Protein AF-A0A919C9Z0-F1 (afdb_monomer_lite)

Foldseek 3Di:
DDDPPDPPPPPWAKEKFKDFDAPRDLVQQLVQVVVQCVVLVHDLVSHQEYFFAPVCQPRPSRVVSCVVSVHYYHHDHLVQLQPDDAPQFDPVCCVPRNHRDGARSRRQVVLPPPKDWSAHKDFGDDPPDDTGMIMTMITRHPPPDD

InterPro domains:
  IPR002750 CobE/GbiG C-terminal domain [PF01890] (15-138)
  IPR036518 CobE/GbiG C-terminal domain superfamily [G3DSA:3.30.420.180] (5-142)
  IPR036518 CobE/GbiG C-terminal domain superfamily [SSF159664] (12-140)
  IPR052553 Cobalt-precorrin-5A hydrolase [PTHR37477] (10-138)

Organism: NCBI:txid67296

pLDDT: mean 85.02, std 18.08, range [34.88, 98.56]

Secondary structure (DSSP, 8-state):
-------------EEEEEEE-TT--HHHHHHHHHHHHHHTT--GGGEEEEEEEGGGTT-HHHHHHHHHHT-PEEEE-HHHHHTS--SS--HHHHHHHS-S-HHHHHHHHHH-TT-EEEEEEEE---TTS---EEEEEEEPP-----

Structure (mmCIF, N/CA/C/O backbone):
data_AF-A0A919C9Z0-F1
#
_entry.id   AF-A0A919C9Z0-F1
#
loop_
_atom_site.group_PDB
_atom_site.id
_atom_site.type_symbol
_atom_site.label_atom_id
_atom_site.label_alt_id
_atom_site.label_comp_id
_atom_site.label_asym_id
_atom_site.label_entity_id
_atom_site.label_seq_id
_atom_site.pdbx_PDB_ins_code
_atom_site.Cartn_x
_atom_site.Cartn_y
_atom_site.Cartn_z
_atom_site.occupancy
_atom_site.B_iso_or_equiv
_atom_site.auth_seq_id
_atom_site.auth_comp_id
_atom_site.auth_asym_id
_atom_site.auth_atom_id
_atom_site.pdbx_PDB_model_num
ATOM 1 N N . MET A 1 1 ? -31.731 -25.982 20.345 1.00 43.44 1 MET A N 1
ATOM 2 C CA . MET A 1 1 ? -30.755 -26.368 19.299 1.00 43.44 1 MET A CA 1
ATOM 3 C C . MET A 1 1 ? -31.234 -25.701 18.018 1.00 43.44 1 MET A C 1
ATOM 5 O O . MET A 1 1 ? -32.360 -25.961 17.644 1.00 43.44 1 MET A O 1
ATOM 9 N N . SER A 1 2 ? -30.563 -24.751 17.380 1.00 34.88 2 SER A N 1
ATOM 10 C CA . SER A 1 2 ? -29.142 -24.427 17.334 1.00 34.88 2 SER A CA 1
ATOM 11 C C . SER A 1 2 ? -28.970 -22.907 17.370 1.00 34.88 2 SER A C 1
ATOM 13 O O . SER A 1 2 ? -29.677 -22.190 16.666 1.00 34.88 2 SER A O 1
ATOM 15 N N . ALA A 1 3 ? -28.051 -22.437 18.208 1.00 44.41 3 ALA A N 1
ATOM 16 C CA . ALA A 1 3 ? -27.547 -21.079 18.145 1.00 44.41 3 ALA A CA 1
ATOM 17 C C . ALA A 1 3 ? -26.607 -20.986 16.939 1.00 44.41 3 ALA A C 1
ATOM 19 O O . ALA A 1 3 ? -25.627 -21.723 16.866 1.00 44.41 3 ALA A O 1
ATOM 20 N N . VAL A 1 4 ? -26.900 -20.082 16.012 1.00 44.03 4 VAL A N 1
ATOM 21 C CA . VAL A 1 4 ? -25.883 -19.545 15.107 1.00 44.03 4 VAL A CA 1
ATOM 22 C C . VAL A 1 4 ? -25.597 -18.119 15.555 1.00 44.03 4 VAL A C 1
ATOM 24 O O . VAL A 1 4 ? -26.161 -17.151 15.058 1.00 44.03 4 VAL A O 1
ATOM 27 N N . ASP A 1 5 ? -24.741 -18.015 16.572 1.00 45.31 5 ASP A N 1
ATOM 28 C CA . ASP A 1 5 ? -23.905 -16.833 16.738 1.00 45.31 5 ASP A CA 1
ATOM 29 C C . ASP A 1 5 ? -22.916 -16.829 15.573 1.00 45.31 5 ASP A C 1
ATOM 31 O O . ASP A 1 5 ? -21.969 -17.609 15.519 1.00 45.31 5 ASP A O 1
ATOM 35 N N . ALA A 1 6 ? -23.194 -15.974 14.604 1.00 40.47 6 ALA A N 1
ATOM 36 C CA . ALA A 1 6 ? -22.168 -15.408 13.760 1.00 40.47 6 ALA A CA 1
ATOM 37 C C . ALA A 1 6 ? -22.406 -13.907 13.788 1.00 40.47 6 ALA A C 1
ATOM 39 O O . ALA A 1 6 ? -22.915 -13.306 12.842 1.00 40.47 6 ALA A O 1
ATOM 40 N N . SER A 1 7 ? -22.069 -13.300 14.925 1.00 36.78 7 SER A N 1
ATOM 41 C CA . SER A 1 7 ? -21.545 -11.944 14.927 1.00 36.78 7 SER A CA 1
ATOM 42 C C . SER A 1 7 ? -20.596 -11.805 13.731 1.00 36.78 7 SER A C 1
ATOM 44 O O . SER A 1 7 ? -19.449 -12.253 13.761 1.00 36.78 7 SER A O 1
ATOM 46 N N . VAL A 1 8 ? -21.087 -11.205 12.642 1.00 39.12 8 VAL A N 1
ATOM 47 C CA . VAL A 1 8 ? -20.242 -10.618 11.606 1.00 39.12 8 VAL A CA 1
ATOM 48 C C . VAL A 1 8 ? -19.510 -9.503 12.327 1.00 39.12 8 VAL A C 1
ATOM 50 O O . VAL A 1 8 ? -19.932 -8.349 12.363 1.00 39.12 8 VAL A O 1
ATOM 53 N N . ARG A 1 9 ? -18.437 -9.873 13.022 1.00 39.38 9 ARG A N 1
ATOM 54 C CA . ARG A 1 9 ? -17.459 -8.916 13.476 1.00 39.38 9 ARG A CA 1
ATOM 55 C C . ARG A 1 9 ? -17.026 -8.210 12.199 1.00 39.38 9 ARG A C 1
ATOM 57 O O . ARG A 1 9 ? -16.580 -8.843 11.246 1.00 39.38 9 ARG A O 1
ATOM 64 N N . VAL A 1 10 ? -17.176 -6.895 12.176 1.00 47.44 10 VAL A N 1
ATOM 65 C CA . VAL A 1 10 ? -16.464 -6.036 11.235 1.00 47.44 10 VAL A CA 1
ATOM 66 C C . VAL A 1 10 ? -14.978 -6.177 11.604 1.00 47.44 10 VAL A C 1
ATOM 68 O O . VAL A 1 10 ? -14.432 -5.381 12.362 1.00 47.44 10 VAL A O 1
ATOM 71 N N . THR A 1 11 ? -14.346 -7.291 11.222 1.00 47.69 11 THR A N 1
ATOM 72 C CA . THR A 1 11 ? -13.006 -7.671 11.683 1.00 47.69 11 THR A CA 1
ATOM 73 C C . THR A 1 11 ? -11.966 -6.976 10.828 1.00 47.69 11 THR A C 1
ATOM 75 O O . THR A 1 11 ? -11.534 -7.518 9.821 1.00 47.69 11 THR A O 1
ATOM 78 N N . ALA A 1 12 ? -11.587 -5.775 11.259 1.00 55.44 12 ALA A N 1
ATOM 79 C CA . ALA A 1 12 ? -10.393 -5.042 10.846 1.00 55.44 12 ALA A CA 1
ATOM 80 C C . ALA A 1 12 ? -10.230 -4.832 9.328 1.00 55.44 12 ALA A C 1
ATOM 82 O O . ALA A 1 12 ? -9.595 -5.615 8.628 1.00 55.44 12 ALA A O 1
ATOM 83 N N . ARG A 1 13 ? -10.739 -3.697 8.837 1.00 80.00 13 ARG A N 1
ATOM 84 C CA . ARG A 1 13 ? -10.382 -3.177 7.513 1.00 80.00 13 ARG A CA 1
ATOM 85 C C . ARG A 1 13 ? -8.941 -2.666 7.584 1.00 80.00 13 ARG A C 1
ATOM 87 O O . ARG A 1 13 ? -8.662 -1.746 8.352 1.00 80.00 13 ARG A O 1
ATOM 94 N N . VAL A 1 14 ? -8.027 -3.287 6.844 1.00 93.81 14 VAL A N 1
ATOM 95 C CA . VAL A 1 14 ? -6.671 -2.753 6.655 1.00 93.81 14 VAL A CA 1
ATOM 96 C C . VAL A 1 14 ? -6.624 -1.894 5.401 1.00 93.81 14 VAL A C 1
ATOM 98 O O . VAL A 1 14 ? -7.336 -2.156 4.429 1.00 93.81 14 VAL A O 1
ATOM 101 N N . ALA A 1 15 ? -5.775 -0.875 5.416 1.00 96.06 15 ALA A N 1
ATOM 102 C CA . ALA A 1 15 ? -5.398 -0.145 4.219 1.00 96.06 15 ALA A CA 1
ATOM 103 C C . ALA A 1 15 ? -3.992 -0.570 3.799 1.00 96.06 15 ALA A C 1
ATOM 105 O O . ALA A 1 15 ? -3.103 -0.738 4.641 1.00 96.06 15 ALA A O 1
ATOM 106 N N . VAL A 1 16 ? -3.791 -0.732 2.494 1.00 97.69 16 VAL A N 1
ATOM 107 C CA . VAL A 1 16 ? -2.473 -1.031 1.936 1.00 97.69 16 VAL A CA 1
ATOM 108 C C . VAL A 1 16 ? -1.990 0.185 1.168 1.00 97.69 16 VAL A C 1
ATOM 110 O O . VAL A 1 16 ? -2.516 0.525 0.110 1.00 97.69 16 VAL A O 1
ATOM 113 N N . GLY A 1 17 ? -0.978 0.855 1.701 1.00 97.69 17 GLY A N 1
ATOM 114 C CA . GLY A 1 17 ? -0.332 1.944 0.990 1.00 97.69 17 GLY A CA 1
ATOM 115 C C . GLY A 1 17 ? 0.649 1.392 -0.033 1.00 97.69 17 GLY A C 1
ATOM 116 O O . GLY A 1 17 ? 1.415 0.481 0.277 1.00 97.69 17 GLY A O 1
ATOM 117 N N . VAL A 1 18 ? 0.634 1.924 -1.251 1.00 97.81 18 VAL A N 1
ATOM 118 C CA . VAL A 1 18 ? 1.390 1.408 -2.396 1.00 97.81 18 VAL A CA 1
ATOM 119 C C . VAL A 1 18 ? 2.115 2.516 -3.150 1.00 97.81 18 VAL A C 1
ATOM 121 O O . VAL A 1 18 ? 1.695 3.673 -3.185 1.00 97.81 18 VAL A O 1
ATOM 124 N N . GLY A 1 19 ? 3.222 2.146 -3.785 1.00 95.19 19 GLY A N 1
ATOM 125 C CA . GLY A 1 19 ? 3.950 2.988 -4.723 1.00 95.19 19 GLY A CA 1
ATOM 126 C C . GLY A 1 19 ? 4.500 2.148 -5.866 1.00 95.19 19 GLY A C 1
ATOM 127 O O . GLY A 1 19 ? 4.957 1.027 -5.644 1.00 95.19 19 GLY A O 1
ATOM 128 N N . ALA A 1 20 ? 4.469 2.706 -7.071 1.00 94.94 20 ALA A N 1
ATOM 129 C CA . ALA A 1 20 ? 4.965 2.074 -8.283 1.00 94.94 20 ALA A CA 1
ATOM 130 C C . ALA A 1 20 ? 5.796 3.070 -9.110 1.00 94.94 20 ALA A C 1
ATOM 132 O O . ALA A 1 20 ? 5.511 4.273 -9.160 1.00 94.94 20 ALA A O 1
ATOM 133 N N . CYS A 1 21 ? 6.861 2.571 -9.732 1.00 93.50 21 CYS A N 1
ATOM 134 C CA . CYS A 1 21 ? 7.525 3.279 -10.822 1.00 93.50 21 CYS A CA 1
ATOM 135 C C . CYS A 1 21 ? 6.619 3.278 -12.063 1.00 93.50 21 CYS A C 1
ATOM 137 O O . CYS A 1 21 ? 5.737 2.427 -12.177 1.00 93.50 21 CYS A O 1
ATOM 139 N N . GLU A 1 22 ? 6.871 4.209 -12.981 1.00 92.06 22 GLU A N 1
ATOM 140 C CA . GLU A 1 22 ? 6.270 4.174 -14.318 1.00 92.06 22 GLU A CA 1
ATOM 141 C C . GLU A 1 22 ? 6.540 2.804 -14.962 1.00 92.06 22 GLU A C 1
ATOM 143 O O . GLU A 1 22 ? 7.606 2.214 -14.749 1.00 92.06 22 GLU A O 1
ATOM 148 N N . ASP A 1 23 ? 5.543 2.266 -15.663 1.00 93.94 23 ASP A N 1
ATOM 149 C CA . ASP A 1 23 ? 5.570 0.944 -16.304 1.00 93.94 23 ASP A CA 1
ATOM 150 C C . ASP A 1 23 ? 5.866 -0.252 -15.378 1.00 93.94 23 ASP A C 1
ATOM 152 O O . ASP A 1 23 ? 6.184 -1.349 -15.849 1.00 93.94 23 ASP A O 1
ATOM 156 N N . ALA A 1 24 ? 5.733 -0.096 -14.054 1.00 96.12 24 ALA A N 1
ATOM 157 C CA . ALA A 1 24 ? 5.854 -1.229 -13.142 1.00 96.12 24 ALA A CA 1
ATOM 158 C C . ALA A 1 24 ? 4.858 -2.344 -13.532 1.00 96.12 24 ALA A C 1
ATOM 160 O O . ALA A 1 24 ? 3.668 -2.074 -13.730 1.00 96.12 24 ALA A O 1
ATOM 161 N N . PRO A 1 25 ? 5.295 -3.613 -13.613 1.00 97.62 25 PRO A N 1
ATOM 162 C CA . PRO A 1 25 ? 4.387 -4.720 -13.866 1.00 97.62 25 PRO A CA 1
ATOM 163 C C . PRO A 1 25 ? 3.304 -4.812 -12.788 1.00 97.62 25 PRO A C 1
ATOM 165 O O . PRO A 1 25 ? 3.599 -4.854 -11.594 1.00 97.62 25 PRO A O 1
ATOM 168 N N . VAL A 1 26 ? 2.044 -4.915 -13.215 1.00 98.12 26 VAL A N 1
ATOM 169 C CA . VAL A 1 26 ? 0.890 -5.091 -12.315 1.00 98.12 26 VAL A CA 1
ATOM 170 C C . VAL A 1 26 ? 1.106 -6.283 -11.380 1.00 98.12 26 VAL A C 1
ATOM 172 O O . VAL A 1 26 ? 0.852 -6.183 -10.182 1.00 98.12 26 VAL A O 1
ATOM 175 N N . ASP A 1 27 ? 1.605 -7.398 -11.920 1.00 98.06 27 ASP A N 1
ATOM 176 C CA . ASP A 1 27 ? 1.824 -8.629 -11.158 1.00 98.06 27 ASP A CA 1
ATOM 177 C C . ASP A 1 27 ? 2.890 -8.457 -10.069 1.00 98.06 27 ASP A C 1
ATOM 179 O O . ASP A 1 27 ? 2.779 -9.074 -9.016 1.00 98.06 27 ASP A O 1
ATOM 183 N N . GLU A 1 28 ? 3.886 -7.587 -10.276 1.00 98.00 28 GLU A N 1
ATOM 184 C CA . GLU A 1 28 ? 4.908 -7.301 -9.264 1.00 98.00 28 GLU A CA 1
ATOM 185 C C . GLU A 1 28 ? 4.309 -6.566 -8.064 1.00 98.00 28 GLU A C 1
ATOM 187 O O . GLU A 1 28 ? 4.585 -6.934 -6.923 1.00 98.00 28 GLU A O 1
ATOM 192 N N . LEU A 1 29 ? 3.476 -5.547 -8.307 1.00 98.50 29 LEU A N 1
ATOM 193 C CA . LEU A 1 29 ? 2.795 -4.841 -7.223 1.00 98.50 29 LEU A CA 1
ATOM 194 C C . LEU A 1 29 ? 1.776 -5.750 -6.530 1.00 98.50 29 LEU A C 1
ATOM 196 O O . LEU A 1 29 ? 1.718 -5.777 -5.304 1.00 98.50 29 LEU A O 1
ATOM 200 N N . TYR A 1 30 ? 0.987 -6.496 -7.304 1.00 98.56 30 TYR A N 1
ATOM 201 C CA . TYR A 1 30 ? -0.030 -7.389 -6.758 1.00 98.56 30 TYR A CA 1
ATOM 202 C C . TYR A 1 30 ? 0.593 -8.483 -5.881 1.00 98.56 30 TYR A C 1
ATOM 204 O O . TYR A 1 30 ? 0.156 -8.662 -4.747 1.00 98.56 30 TYR A O 1
ATOM 212 N N . ALA A 1 31 ? 1.647 -9.159 -6.354 1.00 98.38 31 ALA A N 1
ATOM 213 C CA . ALA A 1 31 ? 2.363 -10.163 -5.567 1.00 98.38 31 ALA A CA 1
ATOM 214 C C . ALA A 1 31 ? 2.942 -9.564 -4.279 1.00 98.38 31 ALA A C 1
ATOM 216 O O . ALA A 1 31 ? 2.753 -10.125 -3.207 1.00 98.38 31 ALA A O 1
ATOM 217 N N . LEU A 1 32 ? 3.547 -8.374 -4.362 1.00 98.56 32 LEU A N 1
ATOM 218 C CA . LEU A 1 32 ? 4.079 -7.682 -3.189 1.00 98.56 32 LEU A CA 1
ATOM 219 C C . LEU A 1 32 ? 2.995 -7.394 -2.133 1.00 98.56 32 LEU A C 1
ATOM 221 O O . LEU A 1 32 ? 3.240 -7.560 -0.939 1.00 98.56 32 LEU A O 1
ATOM 225 N N . VAL A 1 33 ? 1.797 -6.977 -2.558 1.00 98.44 33 VAL A N 1
ATOM 226 C CA . VAL A 1 33 ? 0.661 -6.755 -1.649 1.00 98.44 33 VAL A CA 1
ATOM 227 C C . VAL A 1 33 ? 0.194 -8.068 -1.018 1.00 98.44 33 VAL A C 1
ATOM 229 O O . VAL A 1 33 ? -0.033 -8.109 0.191 1.00 98.44 33 VAL A O 1
ATOM 232 N N . VAL A 1 34 ? 0.074 -9.137 -1.809 1.00 98.31 34 VAL A N 1
ATOM 233 C CA . VAL A 1 34 ? -0.313 -10.473 -1.324 1.00 98.31 34 VAL A CA 1
ATOM 234 C C . VAL A 1 34 ? 0.680 -10.976 -0.272 1.00 98.31 34 VAL A C 1
ATOM 236 O O . VAL A 1 34 ? 0.259 -11.401 0.803 1.00 98.31 34 VAL A O 1
ATOM 239 N N . ASP A 1 35 ? 1.980 -10.865 -0.542 1.00 98.38 35 ASP A N 1
ATOM 240 C CA . ASP A 1 35 ? 3.043 -11.305 0.365 1.00 98.38 35 ASP A CA 1
ATOM 241 C C . ASP A 1 35 ? 3.030 -10.514 1.679 1.00 98.38 35 ASP A C 1
ATOM 243 O O . ASP A 1 35 ? 3.135 -11.095 2.759 1.00 98.38 35 ASP A O 1
ATOM 247 N N . ALA A 1 36 ? 2.837 -9.192 1.614 1.00 97.88 36 ALA A N 1
ATOM 248 C CA . ALA A 1 36 ? 2.744 -8.357 2.809 1.00 97.88 36 ALA A CA 1
ATOM 249 C C . ALA A 1 36 ? 1.507 -8.691 3.661 1.00 97.88 36 ALA A C 1
ATOM 251 O O . ALA A 1 36 ? 1.577 -8.699 4.887 1.00 97.88 36 ALA A O 1
ATOM 252 N N . LEU A 1 37 ? 0.367 -9.001 3.039 1.00 96.75 37 LEU A N 1
ATOM 253 C CA . LEU A 1 37 ? -0.823 -9.441 3.774 1.00 96.75 37 LEU A CA 1
ATOM 254 C C . LEU A 1 37 ? -0.602 -10.808 4.428 1.00 96.75 37 LEU A C 1
ATOM 256 O O . LEU A 1 37 ? -0.985 -10.995 5.584 1.00 96.75 37 LEU A O 1
ATOM 260 N N . ALA A 1 38 ? 0.069 -11.728 3.732 1.00 96.75 38 ALA A N 1
ATOM 261 C CA . ALA A 1 38 ? 0.440 -13.026 4.280 1.00 96.75 38 ALA A CA 1
ATOM 262 C C . ALA A 1 38 ? 1.400 -12.897 5.479 1.00 96.75 38 ALA A C 1
ATOM 264 O O . ALA A 1 38 ? 1.199 -13.582 6.480 1.00 96.75 38 ALA A O 1
ATOM 265 N N . GLU A 1 39 ? 2.377 -11.980 5.427 1.00 95.19 39 GLU A N 1
ATOM 266 C CA . GLU A 1 39 ? 3.274 -11.660 6.554 1.00 95.19 39 GLU A CA 1
ATOM 267 C C . GLU A 1 39 ? 2.487 -11.215 7.801 1.00 95.19 39 GLU A C 1
ATOM 269 O O . GLU A 1 39 ? 2.812 -11.611 8.919 1.00 95.19 39 GLU A O 1
ATOM 274 N N . ALA A 1 40 ? 1.410 -10.448 7.610 1.00 93.38 40 ALA A N 1
ATOM 275 C CA . ALA A 1 40 ? 0.516 -10.015 8.684 1.00 93.38 40 ALA A CA 1
ATOM 276 C C . ALA A 1 40 ? -0.535 -11.063 9.102 1.00 93.38 40 ALA A C 1
ATOM 278 O O . ALA A 1 40 ? -1.347 -10.787 9.987 1.00 93.38 40 ALA A O 1
ATOM 279 N N . GLY A 1 41 ? -0.569 -12.241 8.468 1.00 95.19 41 GLY A N 1
ATOM 280 C CA . GLY A 1 41 ? -1.593 -13.262 8.710 1.00 95.19 41 GLY A CA 1
ATOM 281 C C . GLY A 1 41 ? -3.003 -12.835 8.283 1.00 95.19 41 GLY A C 1
ATOM 282 O O . GLY A 1 41 ? -3.989 -13.293 8.864 1.00 95.19 41 GLY A O 1
ATOM 283 N N . LEU A 1 42 ? -3.113 -11.937 7.299 1.00 94.00 42 LEU A N 1
ATOM 284 C CA . LEU A 1 42 ? -4.375 -11.360 6.844 1.00 94.00 42 LEU A CA 1
ATOM 285 C C . LEU A 1 42 ? -4.832 -11.965 5.509 1.00 94.00 42 LEU A C 1
ATOM 287 O O . LEU A 1 42 ? -4.032 -12.106 4.583 1.00 94.00 42 LEU A O 1
ATOM 291 N N . PRO A 1 43 ? -6.132 -12.272 5.356 1.00 94.44 43 PRO A N 1
ATOM 292 C CA . PRO A 1 43 ? -6.683 -12.636 4.059 1.00 94.44 43 PRO A CA 1
ATOM 293 C C . PRO A 1 43 ? -6.792 -11.404 3.149 1.00 94.44 43 PRO A C 1
ATOM 295 O O . PRO A 1 43 ? -6.960 -10.282 3.627 1.00 94.44 43 PRO A O 1
ATOM 298 N N . LEU A 1 44 ? -6.823 -11.613 1.828 1.00 93.62 44 LEU A N 1
ATOM 299 C CA . LEU A 1 44 ? -7.039 -10.524 0.858 1.00 93.62 44 LEU A CA 1
ATOM 300 C C . LEU A 1 44 ? -8.332 -9.738 1.129 1.00 93.62 44 LEU A C 1
ATOM 302 O O . LEU A 1 44 ? -8.355 -8.521 0.990 1.00 93.62 44 LEU A O 1
ATOM 306 N N . GLY A 1 45 ? -9.386 -10.418 1.594 1.00 92.81 45 GLY A N 1
ATOM 307 C CA . GLY A 1 45 ? -10.663 -9.790 1.950 1.00 92.81 45 GLY A CA 1
ATOM 308 C C . GLY A 1 45 ? -10.611 -8.849 3.161 1.00 92.81 45 GLY A C 1
ATOM 309 O O . GLY A 1 45 ? -11.602 -8.181 3.439 1.00 92.81 45 GLY A O 1
ATOM 310 N N . ALA A 1 46 ? -9.487 -8.780 3.886 1.00 92.81 46 ALA A N 1
ATOM 311 C CA . ALA A 1 46 ? -9.283 -7.784 4.938 1.00 92.81 46 ALA A CA 1
ATOM 312 C C . ALA A 1 46 ? -8.940 -6.393 4.373 1.00 92.81 46 ALA A C 1
ATOM 314 O O . ALA A 1 46 ? -9.077 -5.392 5.083 1.00 92.81 46 ALA A O 1
ATOM 315 N N . VAL A 1 47 ? -8.490 -6.309 3.115 1.00 95.44 47 VAL A N 1
ATOM 316 C CA . VAL A 1 47 ? -8.142 -5.037 2.475 1.00 95.44 47 VAL A CA 1
ATOM 317 C C . VAL A 1 47 ? -9.414 -4.239 2.211 1.00 95.44 47 VAL A C 1
ATOM 319 O O . VAL A 1 47 ? -10.296 -4.673 1.477 1.00 95.44 47 VAL A O 1
ATOM 322 N N . GLY A 1 48 ? -9.504 -3.053 2.808 1.00 94.06 48 GLY A N 1
ATOM 323 C CA . GLY A 1 48 ? -10.592 -2.109 2.557 1.00 94.06 48 GLY A CA 1
ATOM 324 C C . GLY A 1 48 ? -10.285 -1.120 1.434 1.00 94.06 48 GLY A C 1
ATOM 325 O O . GLY A 1 48 ? -11.208 -0.648 0.776 1.00 94.06 48 GLY A O 1
ATOM 326 N N . ALA A 1 49 ? -9.007 -0.798 1.227 1.00 95.88 49 ALA A N 1
ATOM 327 C CA . ALA A 1 49 ? -8.549 0.131 0.201 1.00 95.88 49 ALA A CA 1
ATOM 328 C C . ALA A 1 49 ? -7.053 -0.047 -0.092 1.00 95.88 49 ALA A C 1
ATOM 330 O O . ALA A 1 49 ? -6.270 -0.406 0.797 1.00 95.88 49 ALA A O 1
ATOM 331 N N . LEU A 1 50 ? -6.663 0.288 -1.321 1.00 97.75 50 LEU A N 1
ATOM 332 C CA . LEU A 1 50 ? -5.298 0.713 -1.615 1.00 97.75 50 LEU A CA 1
ATOM 333 C C . LEU A 1 50 ? -5.181 2.222 -1.398 1.00 97.75 50 LEU A C 1
ATOM 335 O O . LEU A 1 50 ? -6.152 2.950 -1.586 1.00 97.75 50 LEU A O 1
ATOM 339 N N . ALA A 1 51 ? -3.997 2.698 -1.035 1.00 97.25 51 ALA A N 1
ATOM 340 C CA . ALA A 1 51 ? -3.728 4.118 -0.844 1.00 97.25 51 ALA A CA 1
ATOM 341 C C . ALA A 1 51 ? -2.403 4.527 -1.497 1.00 97.25 51 ALA A C 1
ATOM 343 O O . ALA A 1 51 ? -1.424 3.786 -1.431 1.00 97.25 51 ALA A O 1
ATOM 344 N N . THR A 1 52 ? -2.329 5.705 -2.112 1.00 97.69 52 THR A N 1
ATOM 345 C CA . THR A 1 52 ? -1.085 6.221 -2.706 1.00 97.69 52 THR A CA 1
ATOM 346 C C . THR A 1 52 ? -1.022 7.753 -2.685 1.00 97.69 52 THR A C 1
ATOM 348 O O . THR A 1 52 ? -1.888 8.406 -2.107 1.00 97.69 52 THR A O 1
ATOM 351 N N . VAL A 1 53 ? 0.023 8.334 -3.277 1.00 95.19 53 VAL A N 1
ATOM 352 C CA . VAL A 1 53 ? 0.141 9.783 -3.506 1.00 95.19 53 VAL A CA 1
ATOM 353 C C . VAL A 1 53 ? -0.570 10.172 -4.807 1.00 95.19 53 VAL A C 1
ATOM 355 O O . VAL A 1 53 ? -0.495 9.422 -5.776 1.00 95.19 53 VAL A O 1
ATOM 358 N N . ASP A 1 54 ? -1.214 11.339 -4.862 1.00 93.88 54 ASP A N 1
ATOM 359 C CA . ASP A 1 54 ? -2.030 11.783 -6.012 1.00 93.88 54 ASP A CA 1
ATOM 360 C C . ASP A 1 54 ? -1.311 11.679 -7.359 1.00 93.88 54 ASP A C 1
ATOM 362 O O . ASP A 1 54 ? -1.859 11.141 -8.316 1.00 93.88 54 ASP A O 1
ATOM 366 N N . VAL A 1 55 ? -0.037 12.076 -7.419 1.00 92.25 55 VAL A N 1
ATOM 367 C CA . VAL A 1 55 ? 0.773 12.001 -8.651 1.00 92.25 55 VAL A CA 1
ATOM 368 C C . VAL A 1 55 ? 1.021 10.568 -9.151 1.00 92.25 55 VAL A C 1
ATOM 370 O O . VAL A 1 55 ? 1.617 10.381 -10.207 1.00 92.25 55 VAL A O 1
ATOM 373 N N . LYS A 1 56 ? 0.610 9.553 -8.384 1.00 89.44 56 LYS A N 1
ATOM 374 C CA . LYS A 1 56 ? 0.711 8.124 -8.700 1.00 89.44 56 LYS A CA 1
ATOM 375 C C . LYS A 1 56 ? -0.648 7.430 -8.819 1.00 89.44 56 LYS A C 1
ATOM 377 O O . LYS A 1 56 ? -0.673 6.232 -9.086 1.00 89.44 56 LYS A O 1
ATOM 382 N N . ALA A 1 57 ? -1.761 8.140 -8.632 1.00 91.88 57 ALA A N 1
ATOM 383 C CA . ALA A 1 57 ? -3.094 7.539 -8.594 1.00 91.88 57 ALA A CA 1
ATOM 384 C C . ALA A 1 57 ? -3.474 6.826 -9.905 1.00 91.88 57 ALA A C 1
ATOM 386 O O . ALA A 1 57 ? -4.078 5.756 -9.861 1.00 91.88 57 ALA A O 1
ATOM 387 N N . ASP A 1 58 ? -3.047 7.376 -11.046 1.00 94.06 58 ASP A N 1
ATOM 388 C CA . ASP A 1 58 ? -3.368 6.865 -12.385 1.00 94.06 58 ASP A CA 1
ATOM 389 C C . ASP A 1 58 ? -2.338 5.863 -12.937 1.00 94.06 58 ASP A C 1
ATOM 391 O O . ASP A 1 58 ? -2.463 5.381 -14.065 1.00 94.06 58 ASP A O 1
ATOM 395 N N . GLU A 1 59 ? -1.310 5.516 -12.158 1.00 96.38 59 GLU A N 1
ATOM 396 C CA . GLU A 1 59 ? -0.316 4.529 -12.578 1.00 96.38 59 GLU A CA 1
ATOM 397 C C . GLU A 1 59 ? -0.993 3.175 -12.807 1.00 96.38 59 GLU A C 1
ATOM 399 O O . GLU A 1 59 ? -1.626 2.611 -11.906 1.00 96.38 59 GLU A O 1
ATOM 404 N N . ARG A 1 60 ? -0.811 2.607 -14.006 1.00 97.69 60 ARG A N 1
ATOM 405 C CA . ARG A 1 60 ? -1.481 1.367 -14.438 1.00 97.69 60 ARG A CA 1
ATOM 406 C C . ARG A 1 60 ? -1.365 0.240 -13.411 1.00 97.69 60 ARG A C 1
ATOM 408 O O . ARG A 1 60 ? -2.335 -0.481 -13.186 1.00 97.69 60 ARG A O 1
ATOM 415 N N . ALA A 1 61 ? -0.190 0.081 -12.798 1.00 98.00 61 ALA A N 1
ATOM 416 C CA . ALA A 1 61 ? 0.053 -0.934 -11.777 1.00 98.00 61 ALA A CA 1
ATOM 417 C C . ALA A 1 61 ? -0.897 -0.793 -10.580 1.00 98.00 61 ALA A C 1
ATOM 419 O O . ALA A 1 61 ? -1.438 -1.790 -10.107 1.00 98.00 61 ALA A O 1
ATOM 420 N N . ILE A 1 62 ? -1.114 0.438 -10.110 1.00 98.25 62 ILE A N 1
ATOM 421 C CA . ILE A 1 62 ? -1.911 0.748 -8.921 1.00 98.25 62 ILE A CA 1
ATOM 422 C C . ILE A 1 62 ? -3.400 0.571 -9.221 1.00 98.25 62 ILE A C 1
ATOM 424 O O . ILE A 1 62 ? -4.080 -0.154 -8.491 1.00 98.25 62 ILE A O 1
ATOM 428 N N . VAL A 1 63 ? -3.883 1.155 -10.322 1.00 98.38 63 VAL A N 1
ATOM 429 C CA . VAL A 1 63 ? -5.292 1.058 -10.742 1.00 98.38 63 VAL A CA 1
ATOM 430 C C . VAL A 1 63 ? -5.703 -0.402 -10.938 1.00 98.38 63 VAL A C 1
ATOM 432 O O . VAL A 1 63 ? -6.711 -0.858 -10.395 1.00 98.38 63 VAL A O 1
ATOM 435 N N . GLU A 1 64 ? -4.896 -1.169 -11.669 1.00 98.56 64 GLU A N 1
ATOM 436 C CA . GLU A 1 64 ? -5.203 -2.567 -11.956 1.00 98.56 64 GLU A CA 1
ATOM 437 C C . GLU A 1 64 ? -5.059 -3.461 -10.714 1.00 98.56 64 GLU A C 1
ATOM 439 O O . GLU A 1 64 ? -5.838 -4.400 -10.547 1.00 98.56 64 GLU A O 1
ATOM 444 N N . CYS A 1 65 ? -4.119 -3.167 -9.807 1.00 98.44 65 CYS A N 1
ATOM 445 C CA . CYS A 1 65 ? -4.015 -3.876 -8.529 1.00 98.44 65 CYS A CA 1
ATOM 446 C C . CYS A 1 65 ? -5.279 -3.674 -7.677 1.00 98.44 65 CYS A C 1
ATOM 448 O O . CYS A 1 65 ? -5.852 -4.652 -7.194 1.00 98.44 65 CYS A O 1
ATOM 450 N N . GLY A 1 66 ? -5.775 -2.434 -7.574 1.00 97.38 66 GLY A N 1
ATOM 451 C CA . GLY A 1 66 ? -7.038 -2.129 -6.892 1.00 97.38 66 GLY A CA 1
ATOM 452 C C . GLY A 1 66 ? -8.218 -2.873 -7.517 1.00 97.38 66 GLY A C 1
ATOM 453 O O . GLY A 1 66 ? -8.985 -3.531 -6.812 1.00 97.38 66 GLY A O 1
ATOM 454 N N . ARG A 1 67 ? -8.299 -2.883 -8.856 1.00 98.25 67 ARG A N 1
ATOM 455 C CA . ARG A 1 67 ? -9.325 -3.628 -9.602 1.00 98.25 67 ARG A CA 1
ATOM 456 C C . ARG A 1 67 ? -9.282 -5.131 -9.322 1.00 98.25 67 ARG A C 1
ATOM 458 O O . ARG A 1 67 ? -10.333 -5.736 -9.129 1.00 98.25 67 ARG A O 1
ATOM 465 N N . ARG A 1 68 ? -8.092 -5.738 -9.293 1.00 98.06 68 ARG A N 1
ATOM 466 C CA . ARG A 1 68 ? -7.911 -7.173 -9.005 1.00 98.06 68 ARG A CA 1
ATOM 467 C C . ARG A 1 68 ? -8.284 -7.542 -7.573 1.00 98.06 68 ARG A C 1
ATOM 469 O O . ARG A 1 68 ? -8.843 -8.611 -7.360 1.00 98.06 68 ARG A O 1
ATOM 476 N N . LEU A 1 69 ? -7.993 -6.665 -6.615 1.00 95.50 69 LEU A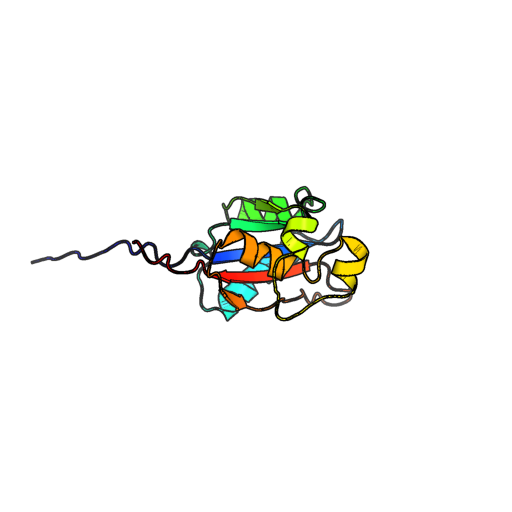 N 1
ATOM 477 C CA . LEU A 1 69 ? -8.393 -6.831 -5.216 1.00 95.50 69 LEU A CA 1
ATOM 478 C C . LEU A 1 69 ? -9.879 -6.512 -4.981 1.00 95.50 69 LEU A C 1
ATOM 480 O O . LEU A 1 69 ? -10.423 -6.894 -3.950 1.00 95.50 69 LEU A O 1
ATOM 484 N N . GLY A 1 70 ? -10.540 -5.831 -5.923 1.00 96.50 70 GLY A N 1
ATOM 485 C CA . GLY A 1 70 ? -11.933 -5.403 -5.789 1.00 96.50 70 GLY A CA 1
ATOM 486 C C . GLY A 1 70 ? -12.121 -4.262 -4.785 1.00 96.50 70 GLY A C 1
ATOM 487 O O . GLY A 1 70 ? -13.188 -4.151 -4.185 1.00 96.50 70 GLY A O 1
ATOM 488 N N . VAL A 1 71 ? -11.093 -3.432 -4.583 1.00 95.81 71 VAL A N 1
ATOM 489 C CA . VAL A 1 71 ? -11.073 -2.351 -3.582 1.00 95.81 71 VAL A CA 1
ATOM 490 C C . VAL A 1 71 ? -10.803 -0.995 -4.240 1.00 95.81 71 VAL A C 1
ATOM 492 O O . VAL A 1 71 ? -10.139 -0.939 -5.279 1.00 95.81 71 VAL A O 1
ATOM 495 N N . PRO A 1 72 ? -11.284 0.116 -3.655 1.00 96.19 72 PRO A N 1
ATOM 496 C CA . PRO A 1 72 ? -10.953 1.446 -4.148 1.00 96.19 72 PRO A CA 1
ATOM 497 C C . PRO A 1 72 ? -9.456 1.749 -4.002 1.00 96.19 72 PRO A C 1
ATOM 499 O O . PRO A 1 72 ? -8.789 1.265 -3.082 1.00 96.19 72 PRO A O 1
ATOM 502 N N . VAL A 1 73 ? -8.957 2.609 -4.891 1.00 97.38 73 VAL A N 1
ATOM 503 C CA . VAL A 1 73 ? -7.664 3.283 -4.747 1.00 97.38 73 VAL A CA 1
ATOM 504 C C . VAL A 1 73 ? -7.938 4.684 -4.214 1.00 97.38 73 VAL A C 1
ATOM 506 O O . VAL A 1 73 ? -8.620 5.475 -4.859 1.00 97.38 73 VAL A O 1
ATOM 509 N N . LEU A 1 74 ? -7.427 4.974 -3.025 1.00 96.81 74 LEU A N 1
ATOM 510 C CA . LEU A 1 74 ? -7.431 6.301 -2.426 1.00 96.81 74 LEU A CA 1
ATOM 511 C C . LEU A 1 74 ? -6.124 7.008 -2.772 1.00 96.81 74 LEU A C 1
ATOM 513 O O . LEU A 1 74 ? -5.055 6.391 -2.790 1.00 96.81 74 LEU A O 1
ATOM 517 N N . SER A 1 75 ? -6.199 8.307 -3.006 1.00 96.06 75 SER A N 1
ATOM 518 C CA . SER A 1 75 ? -5.031 9.129 -3.270 1.00 96.06 75 SER A CA 1
ATOM 519 C C . SER A 1 75 ? -4.999 10.319 -2.313 1.00 96.06 75 SER A C 1
ATOM 521 O O . SER A 1 75 ? -6.039 10.784 -1.840 1.00 96.06 75 SER A O 1
ATOM 523 N N . TYR A 1 76 ? -3.788 10.735 -1.953 1.00 94.44 76 TYR A N 1
ATOM 524 C CA . TYR A 1 76 ? -3.548 11.838 -1.034 1.00 94.44 76 TYR A CA 1
ATOM 525 C C . TYR A 1 76 ? -2.500 12.792 -1.597 1.00 94.44 76 TYR A C 1
ATOM 527 O O . TYR A 1 76 ? -1.484 12.360 -2.158 1.00 94.44 76 TYR A O 1
ATOM 535 N N . GLY A 1 77 ? -2.704 14.084 -1.354 1.00 92.62 77 GLY A N 1
ATOM 536 C CA . GLY A 1 77 ? -1.725 15.117 -1.657 1.00 92.62 77 GLY A CA 1
ATOM 537 C C . GLY A 1 77 ? -0.408 14.884 -0.916 1.00 92.62 77 GLY A C 1
ATOM 538 O O . GLY A 1 77 ? -0.366 14.345 0.198 1.00 92.62 77 GLY A O 1
ATOM 539 N N . ALA A 1 78 ? 0.697 15.281 -1.541 1.00 89.75 78 ALA A N 1
ATOM 540 C CA . ALA A 1 78 ? 2.038 15.105 -0.990 1.00 89.75 78 ALA A CA 1
ATOM 541 C C . ALA A 1 78 ? 2.201 15.781 0.381 1.00 89.75 78 ALA A C 1
ATOM 543 O O . ALA A 1 78 ? 2.831 15.223 1.278 1.00 89.75 78 ALA A O 1
ATOM 544 N N . GLU A 1 79 ? 1.600 16.956 0.555 1.00 87.56 79 GLU A N 1
ATOM 545 C CA . GLU A 1 79 ? 1.586 17.734 1.791 1.00 87.56 79 GLU A CA 1
ATOM 546 C C . GLU A 1 79 ? 0.847 17.021 2.927 1.00 87.56 79 GLU A C 1
ATOM 548 O O . GLU A 1 79 ? 1.321 17.026 4.064 1.00 87.56 79 GLU A O 1
ATOM 553 N N . VAL A 1 80 ? -0.258 16.334 2.618 1.00 88.12 80 VAL A N 1
ATOM 554 C CA . VAL A 1 80 ? -0.977 15.501 3.590 1.00 88.12 80 VAL A CA 1
ATOM 555 C C . VAL A 1 80 ? -0.077 14.355 4.039 1.00 88.12 80 VAL A C 1
ATOM 557 O O . VAL A 1 80 ? 0.097 14.132 5.237 1.00 88.12 80 VAL A O 1
ATOM 560 N N . LEU A 1 81 ? 0.553 13.662 3.087 1.00 90.56 81 LEU A N 1
ATOM 561 C CA . LEU A 1 81 ? 1.445 12.540 3.383 1.00 90.56 81 LEU A CA 1
ATOM 562 C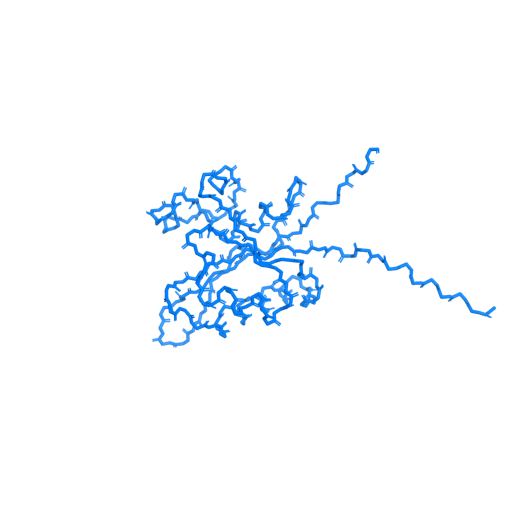 C . LEU A 1 81 ? 2.733 12.967 4.101 1.00 90.56 81 LEU A C 1
ATOM 564 O O . LEU A 1 81 ? 3.299 12.177 4.852 1.00 90.56 81 LEU A O 1
ATOM 568 N N . ALA A 1 82 ? 3.217 14.189 3.884 1.00 86.94 82 ALA A N 1
ATOM 569 C CA . ALA A 1 82 ? 4.383 14.734 4.578 1.00 86.94 82 ALA A CA 1
ATOM 570 C C . ALA A 1 82 ? 4.115 14.987 6.072 1.00 86.94 82 ALA A C 1
ATOM 572 O O . ALA A 1 82 ? 5.040 14.901 6.878 1.00 86.94 82 ALA A O 1
ATOM 573 N N . GLY A 1 83 ? 2.859 15.255 6.446 1.00 85.62 83 GLY A N 1
ATOM 574 C CA . GLY A 1 83 ? 2.435 15.407 7.840 1.00 85.62 83 GLY A CA 1
ATOM 575 C C . GLY A 1 83 ? 2.280 14.089 8.606 1.00 85.62 83 GLY A C 1
ATOM 576 O O . GLY A 1 83 ? 2.068 14.113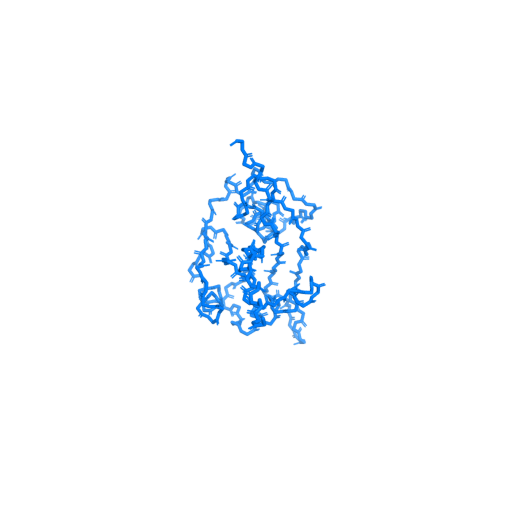 9.819 1.00 85.62 83 GLY A O 1
ATOM 577 N N . VAL A 1 84 ? 2.377 12.937 7.932 1.00 86.25 84 VAL A N 1
ATOM 578 C CA . VAL A 1 84 ? 2.243 11.624 8.570 1.00 86.25 84 VAL A CA 1
ATOM 579 C C . VAL A 1 84 ? 3.591 11.164 9.119 1.00 86.25 84 VAL A C 1
ATOM 581 O O . VAL A 1 84 ? 4.548 10.938 8.377 1.00 86.25 84 VAL A O 1
ATOM 584 N N . THR A 1 85 ? 3.653 10.955 10.432 1.00 82.44 85 THR A N 1
ATOM 585 C CA . THR A 1 85 ? 4.813 10.334 11.077 1.00 82.44 85 THR A CA 1
ATOM 586 C C . THR A 1 85 ? 4.918 8.871 10.657 1.00 82.44 85 THR A C 1
ATOM 588 O O . THR A 1 85 ? 4.014 8.077 10.910 1.00 82.44 85 THR A O 1
ATOM 591 N N . VAL A 1 86 ? 6.043 8.504 10.043 1.00 80.44 86 VAL A N 1
ATOM 592 C CA . VAL A 1 86 ? 6.321 7.139 9.573 1.00 80.44 86 VAL A CA 1
ATOM 593 C C . VAL A 1 86 ? 7.608 6.595 10.198 1.00 80.44 86 VAL A C 1
ATOM 595 O O . VAL A 1 86 ? 8.554 7.359 10.400 1.00 80.44 86 VAL A O 1
ATOM 598 N N . PRO A 1 87 ? 7.690 5.283 10.481 1.00 73.62 87 PRO A N 1
ATOM 599 C CA . PRO A 1 87 ? 8.869 4.685 11.101 1.00 73.62 87 PRO A CA 1
ATOM 600 C C . PRO A 1 87 ? 10.064 4.557 10.144 1.00 73.62 87 PRO A C 1
ATOM 602 O O . PRO A 1 87 ? 11.197 4.557 10.616 1.00 73.62 87 PRO A O 1
ATOM 605 N N . ASN A 1 88 ? 9.852 4.462 8.818 1.00 66.12 88 ASN A N 1
ATOM 606 C CA . ASN A 1 88 ? 10.931 4.233 7.843 1.00 66.12 88 ASN A CA 1
ATOM 607 C C . ASN A 1 88 ? 10.935 5.259 6.692 1.00 66.12 88 ASN A C 1
ATOM 609 O O . ASN A 1 88 ? 10.568 4.935 5.545 1.00 66.12 88 ASN A O 1
ATOM 613 N N . PRO A 1 89 ? 11.425 6.486 6.949 1.00 69.88 89 PRO A N 1
ATOM 614 C CA . PRO A 1 89 ? 11.570 7.500 5.912 1.00 69.88 89 PRO A CA 1
ATOM 615 C C . PRO A 1 89 ? 12.482 7.035 4.753 1.00 69.88 89 PRO A C 1
ATOM 617 O O . PRO A 1 89 ? 13.291 6.114 4.857 1.00 69.88 89 PRO A O 1
ATOM 620 N N . SER A 1 90 ? 12.325 7.662 3.594 1.00 66.12 90 SER A N 1
ATOM 621 C CA . SER A 1 90 ? 12.875 7.302 2.289 1.00 66.12 90 SER A CA 1
ATOM 622 C C . SER A 1 90 ? 13.346 8.569 1.593 1.00 66.12 90 SER A C 1
ATOM 624 O O . SER A 1 90 ? 12.529 9.351 1.105 1.00 66.12 90 SER A O 1
ATOM 626 N N . GLY A 1 91 ? 14.664 8.735 1.458 1.00 62.97 91 GLY A N 1
ATOM 627 C CA . GLY A 1 91 ? 15.234 9.866 0.717 1.00 62.97 91 GLY A CA 1
ATOM 628 C C . GLY A 1 91 ? 14.715 9.952 -0.724 1.00 62.97 91 GLY A C 1
ATOM 629 O O . GLY A 1 91 ? 14.400 11.034 -1.199 1.00 62.97 91 GLY A O 1
ATOM 630 N N . ARG A 1 92 ? 14.502 8.806 -1.394 1.00 63.28 92 ARG A N 1
ATOM 631 C CA . ARG A 1 92 ? 13.953 8.764 -2.763 1.00 63.28 92 ARG A CA 1
ATOM 632 C C . ARG A 1 92 ? 12.522 9.306 -2.852 1.00 63.28 92 ARG A C 1
ATOM 634 O O . ARG A 1 92 ? 12.198 9.963 -3.832 1.00 63.28 92 ARG A O 1
ATOM 641 N N . ALA A 1 93 ? 11.670 9.020 -1.864 1.00 62.59 93 ALA A N 1
ATOM 642 C CA . ALA A 1 93 ? 10.295 9.529 -1.857 1.00 62.59 93 ALA A CA 1
ATOM 643 C C . ALA A 1 93 ? 10.276 11.029 -1.537 1.00 62.59 93 ALA A C 1
ATOM 645 O O . ALA A 1 93 ? 9.550 11.785 -2.179 1.00 62.59 93 ALA A O 1
ATOM 646 N N . LEU A 1 94 ? 11.150 11.455 -0.621 1.00 61.56 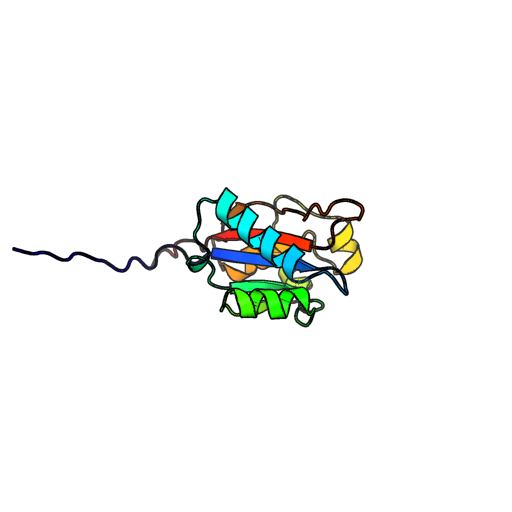94 LEU A N 1
ATOM 647 C CA . LEU A 1 94 ? 11.274 12.852 -0.236 1.00 61.56 94 LEU A CA 1
ATOM 648 C C . LEU A 1 94 ? 11.731 13.709 -1.422 1.00 61.56 94 LEU A C 1
ATOM 650 O O . LEU A 1 94 ? 11.129 14.739 -1.696 1.00 61.56 94 LEU A O 1
ATOM 654 N N . SER A 1 95 ? 12.735 13.252 -2.176 1.00 61.78 95 SER A N 1
ATOM 655 C CA . SER A 1 95 ? 13.222 13.960 -3.366 1.00 61.78 95 SER A CA 1
ATOM 656 C C . SER A 1 95 ? 12.246 13.941 -4.544 1.00 61.78 95 SER A C 1
ATOM 658 O O . SER A 1 95 ? 12.242 14.886 -5.323 1.00 61.78 95 SER A O 1
ATOM 660 N N . ALA A 1 96 ? 11.453 12.878 -4.711 1.00 63.81 96 ALA A N 1
ATOM 661 C CA . ALA A 1 96 ? 10.568 12.737 -5.869 1.00 63.81 96 ALA A CA 1
ATOM 662 C C . ALA A 1 96 ? 9.217 13.440 -5.684 1.00 63.81 96 ALA A C 1
ATOM 664 O O . ALA A 1 96 ? 8.699 14.020 -6.632 1.00 63.81 96 ALA A O 1
ATOM 665 N N . VAL A 1 97 ? 8.628 13.349 -4.487 1.00 63.44 97 VAL A N 1
ATOM 666 C CA . VAL A 1 97 ? 7.254 13.815 -4.232 1.00 63.44 97 VAL A CA 1
ATOM 667 C C . VAL A 1 97 ? 7.091 14.475 -2.858 1.00 63.44 97 VAL A C 1
ATOM 669 O O . VAL A 1 97 ? 5.972 14.656 -2.405 1.00 63.44 97 VAL A O 1
ATOM 672 N N . GLY A 1 98 ? 8.178 14.817 -2.157 1.00 60.22 98 GLY A N 1
ATOM 673 C CA . GLY A 1 98 ? 8.112 15.607 -0.919 1.00 60.22 98 GLY A CA 1
ATOM 674 C C . GLY A 1 98 ? 7.635 14.867 0.336 1.00 60.22 98 GLY A C 1
ATOM 675 O O . GLY A 1 98 ? 7.482 15.497 1.377 1.00 60.22 98 GLY A O 1
ATOM 676 N N . THR A 1 99 ? 7.440 13.543 0.287 1.00 59.56 99 THR A N 1
ATOM 677 C CA . THR A 1 99 ? 7.036 12.727 1.452 1.00 59.56 99 THR A CA 1
ATOM 678 C C . THR A 1 99 ? 8.156 11.794 1.912 1.00 59.56 99 THR A C 1
ATOM 680 O O . THR A 1 99 ? 8.824 11.183 1.075 1.00 59.56 99 THR A O 1
ATOM 683 N N . PRO A 1 100 ? 8.352 11.586 3.228 1.00 61.97 100 PRO A N 1
ATOM 684 C CA . PRO A 1 100 ? 9.308 10.604 3.712 1.00 61.97 100 PRO A CA 1
ATOM 685 C C . PRO A 1 100 ? 8.968 9.181 3.252 1.00 61.97 100 PRO A C 1
ATOM 687 O O . PRO A 1 100 ? 9.875 8.376 3.127 1.00 61.97 100 PRO A O 1
ATOM 690 N N . SER A 1 101 ? 7.720 8.806 2.966 1.00 78.88 101 SER A N 1
ATOM 691 C CA . SER A 1 101 ? 7.405 7.436 2.525 1.00 78.88 101 SER A CA 1
ATOM 692 C C . SER A 1 101 ? 5.997 7.372 1.943 1.00 78.88 101 SER A C 1
ATOM 694 O O . SER A 1 101 ? 5.041 7.421 2.703 1.00 78.88 101 SER A O 1
ATOM 696 N N . VAL A 1 102 ? 5.846 7.214 0.619 1.00 86.88 102 VAL A N 1
ATOM 697 C CA . VAL A 1 102 ? 4.508 7.125 -0.008 1.00 86.88 102 VAL A CA 1
ATOM 698 C C . VAL A 1 102 ? 3.714 5.955 0.574 1.00 86.88 102 VAL A C 1
ATOM 700 O O . VAL A 1 102 ? 2.599 6.147 1.036 1.00 86.88 102 VAL A O 1
ATOM 703 N N . ALA A 1 103 ? 4.298 4.753 0.597 1.00 92.62 103 ALA A N 1
ATOM 704 C CA . ALA A 1 103 ? 3.586 3.554 1.027 1.00 92.62 103 ALA A CA 1
ATOM 705 C C . ALA A 1 103 ? 3.151 3.622 2.502 1.00 92.62 103 ALA A C 1
ATOM 707 O O . ALA A 1 103 ? 1.992 3.386 2.809 1.00 92.62 103 ALA A O 1
ATOM 708 N N . GLU A 1 104 ? 4.046 3.972 3.427 1.00 94.44 104 GLU A N 1
ATOM 709 C CA . GLU A 1 104 ? 3.684 4.008 4.853 1.00 94.44 104 GLU A CA 1
ATOM 710 C C . GLU A 1 104 ? 2.740 5.166 5.177 1.00 94.44 104 GLU A C 1
ATOM 712 O O . GLU A 1 104 ? 1.748 4.958 5.875 1.00 94.44 104 GLU A O 1
ATOM 717 N N . ALA A 1 105 ? 3.016 6.364 4.647 1.00 93.50 105 ALA A N 1
ATOM 718 C CA . ALA A 1 105 ? 2.187 7.531 4.913 1.00 93.50 105 ALA A CA 1
ATOM 719 C C . ALA A 1 105 ? 0.778 7.341 4.348 1.00 93.50 105 ALA A C 1
ATOM 721 O O . ALA A 1 105 ? -0.192 7.622 5.044 1.00 93.50 105 ALA A O 1
ATOM 722 N N . ALA A 1 106 ? 0.653 6.815 3.124 1.00 94.94 106 ALA A N 1
ATOM 723 C CA . ALA A 1 106 ? -0.647 6.583 2.506 1.00 94.94 106 ALA A CA 1
ATOM 724 C C . ALA A 1 106 ? -1.431 5.469 3.217 1.00 94.94 106 ALA A C 1
ATOM 726 O O . ALA A 1 106 ? -2.633 5.621 3.427 1.00 94.94 106 ALA A O 1
ATOM 727 N N . ALA A 1 107 ? -0.764 4.387 3.647 1.00 95.50 107 ALA A N 1
ATOM 728 C CA . ALA A 1 107 ? -1.407 3.336 4.439 1.00 95.50 107 ALA A CA 1
ATOM 729 C C . ALA A 1 107 ? -2.011 3.913 5.729 1.00 95.50 107 ALA A C 1
ATOM 731 O O . ALA A 1 107 ? -3.185 3.698 6.017 1.00 95.50 107 ALA A O 1
ATOM 732 N N . LEU A 1 108 ? -1.225 4.692 6.478 1.00 93.69 108 LEU A N 1
ATOM 733 C CA . LEU A 1 108 ? -1.662 5.315 7.728 1.00 93.69 108 LEU A CA 1
ATOM 734 C C . LEU A 1 108 ? -2.733 6.394 7.504 1.00 93.69 108 LEU A C 1
ATOM 736 O O . LEU A 1 108 ? -3.729 6.423 8.226 1.00 93.69 108 LEU A O 1
ATOM 740 N N . ALA A 1 109 ? -2.593 7.237 6.479 1.00 92.56 109 ALA A N 1
ATOM 741 C CA . ALA A 1 109 ? -3.589 8.254 6.137 1.00 92.56 109 ALA A CA 1
ATOM 742 C C . ALA A 1 109 ? -4.966 7.629 5.851 1.00 92.56 109 ALA A C 1
ATOM 744 O O . ALA A 1 109 ? -5.986 8.121 6.336 1.00 92.56 109 ALA A O 1
ATOM 745 N N . ALA A 1 110 ? -4.991 6.494 5.147 1.00 92.69 110 ALA A N 1
ATOM 746 C CA . ALA A 1 110 ? -6.216 5.759 4.840 1.00 92.69 110 ALA A CA 1
ATOM 747 C C . ALA A 1 110 ? -6.875 5.090 6.054 1.00 92.69 110 ALA A C 1
ATOM 749 O O . ALA A 1 110 ? -8.063 4.772 6.014 1.00 92.69 110 ALA A O 1
ATOM 750 N N . THR A 1 111 ? -6.141 4.905 7.152 1.00 89.12 111 THR A N 1
ATOM 751 C CA . THR A 1 111 ? -6.691 4.333 8.388 1.00 89.12 111 THR A CA 1
ATOM 752 C C . THR A 1 111 ? -7.336 5.353 9.326 1.00 89.12 111 THR A C 1
ATOM 754 O O . THR A 1 111 ? -8.030 4.947 10.259 1.00 89.12 111 THR A O 1
ATOM 757 N N . GLY A 1 112 ? -7.156 6.656 9.083 1.00 81.94 112 GLY A N 1
ATOM 758 C CA . GLY A 1 112 ? -7.634 7.715 9.972 1.00 81.94 112 GLY A CA 1
ATOM 759 C C . GLY A 1 112 ? -6.868 7.787 11.300 1.00 81.94 112 GLY A C 1
ATOM 760 O O . GLY A 1 112 ? -5.731 7.332 11.424 1.00 81.94 112 GLY A O 1
ATOM 761 N N . THR A 1 113 ? -7.479 8.400 12.318 1.00 79.50 113 THR A N 1
ATOM 762 C CA . THR A 1 113 ? -6.840 8.592 13.629 1.00 79.50 113 THR A CA 1
ATOM 763 C C . THR A 1 113 ? -6.636 7.263 14.361 1.00 79.50 113 THR A C 1
ATOM 765 O O . THR A 1 113 ? -7.562 6.467 14.493 1.00 79.50 113 THR A O 1
ATOM 768 N N . GLY A 1 114 ? -5.429 7.052 14.897 1.00 80.44 114 GLY A N 1
ATOM 769 C CA . GLY A 1 114 ? -5.091 5.853 15.673 1.00 80.44 114 GLY A CA 1
ATOM 770 C C . GLY A 1 114 ? -4.743 4.627 14.826 1.00 80.44 114 GLY A C 1
ATOM 771 O O . GLY A 1 114 ? -4.750 3.515 15.347 1.00 80.44 114 GLY A O 1
ATOM 772 N N . GLY A 1 115 ? -4.467 4.820 13.533 1.00 87.69 115 GLY A N 1
ATOM 773 C CA . GLY A 1 115 ? -3.922 3.781 12.671 1.00 87.69 115 GLY A CA 1
ATOM 774 C C . GLY A 1 115 ? -2.548 3.286 13.116 1.00 87.69 115 GLY A C 1
ATOM 775 O O . GLY A 1 115 ? -1.742 4.048 13.650 1.00 87.69 115 GLY A O 1
ATOM 776 N N . GLU A 1 116 ? -2.275 2.010 12.864 1.00 91.31 116 GLU A N 1
ATOM 777 C CA . GLU A 1 116 ? -1.013 1.356 13.223 1.00 91.31 116 GLU A CA 1
ATOM 778 C C . GLU A 1 116 ? -0.473 0.566 12.029 1.00 91.31 116 GLU A C 1
ATOM 780 O O . GLU A 1 116 ? -1.224 -0.151 11.364 1.00 91.31 116 GLU A O 1
ATOM 785 N N . LEU A 1 117 ? 0.833 0.671 11.763 1.00 93.38 117 LEU A N 1
ATOM 786 C CA . LEU A 1 117 ? 1.499 -0.155 10.757 1.00 93.38 117 LEU A CA 1
ATOM 787 C C . LEU A 1 117 ? 1.656 -1.587 11.270 1.00 93.38 117 LEU A C 1
ATOM 789 O O . LEU A 1 117 ? 2.357 -1.829 12.246 1.00 93.38 117 LEU A O 1
ATOM 793 N N . LEU A 1 118 ? 1.049 -2.530 10.554 1.00 94.38 118 LEU A N 1
ATOM 794 C CA . LEU A 1 118 ? 1.242 -3.964 10.760 1.00 94.38 118 LEU A CA 1
ATOM 795 C C . LEU A 1 118 ? 2.473 -4.469 10.014 1.00 94.38 118 LEU A C 1
ATOM 797 O O . LEU A 1 118 ? 3.246 -5.261 10.543 1.00 94.38 118 LEU A O 1
ATOM 801 N N . VAL A 1 119 ? 2.653 -3.984 8.785 1.00 95.31 119 VAL A N 1
ATOM 802 C CA . VAL A 1 119 ? 3.805 -4.312 7.945 1.00 95.31 119 VAL A CA 1
ATOM 803 C C . VAL A 1 119 ? 4.445 -3.002 7.514 1.00 95.31 119 VAL A C 1
ATOM 805 O O . VAL A 1 119 ? 3.842 -2.257 6.730 1.00 95.31 119 VAL A O 1
ATOM 808 N N . PRO A 1 120 ? 5.653 -2.692 8.020 1.00 94.56 120 PRO A N 1
ATOM 809 C CA . PRO A 1 120 ? 6.428 -1.562 7.538 1.00 94.56 120 PRO A CA 1
ATOM 810 C C . PRO A 1 120 ? 6.745 -1.709 6.051 1.00 94.56 120 PRO A C 1
ATOM 812 O O . PRO A 1 120 ? 6.620 -2.793 5.482 1.00 94.56 120 PRO A O 1
ATOM 815 N N . LYS A 1 121 ? 7.229 -0.638 5.422 1.00 94.44 121 LYS A N 1
ATOM 816 C CA . LYS A 1 121 ? 7.496 -0.627 3.979 1.00 94.44 121 LYS A CA 1
ATOM 817 C C . LYS A 1 121 ? 8.266 -1.868 3.504 1.00 94.44 121 LYS A C 1
ATOM 819 O O . LYS A 1 121 ? 9.379 -2.146 3.958 1.00 94.44 121 LYS A O 1
ATOM 824 N N . ARG A 1 122 ? 7.706 -2.559 2.517 1.00 95.12 122 ARG A N 1
ATOM 825 C CA . ARG A 1 122 ? 8.351 -3.606 1.724 1.00 95.12 122 ARG A CA 1
ATOM 826 C C . ARG A 1 122 ? 8.636 -3.076 0.326 1.00 95.12 122 ARG A C 1
ATOM 828 O O . ARG A 1 122 ? 7.946 -2.187 -0.176 1.00 95.12 122 ARG A O 1
ATOM 835 N N . LYS A 1 123 ? 9.687 -3.607 -0.288 1.00 95.38 123 LYS A N 1
ATOM 836 C CA . LYS A 1 123 ? 10.023 -3.391 -1.698 1.00 95.38 123 LYS A CA 1
ATOM 837 C C . LYS A 1 123 ? 9.897 -4.734 -2.400 1.00 95.38 123 LYS A C 1
ATOM 839 O O . LYS A 1 123 ? 10.264 -5.749 -1.813 1.00 95.38 123 LYS A O 1
ATOM 844 N N . SER A 1 124 ? 9.413 -4.735 -3.632 1.00 96.31 124 SER A N 1
ATOM 845 C CA . SER A 1 124 ? 9.473 -5.925 -4.479 1.00 96.31 124 SER A CA 1
ATOM 846 C C . SER A 1 124 ? 10.927 -6.356 -4.721 1.00 96.31 124 SER A C 1
ATOM 848 O O . SER A 1 124 ? 11.857 -5.565 -4.564 1.00 96.31 124 SER A O 1
ATOM 850 N N . SER A 1 125 ? 11.139 -7.619 -5.100 1.00 96.06 125 SER A N 1
ATOM 851 C CA . SER A 1 125 ? 12.477 -8.166 -5.376 1.00 96.06 125 SER A CA 1
ATOM 852 C C . SER A 1 125 ? 12.486 -9.080 -6.613 1.00 96.06 125 SER A C 1
ATOM 854 O O . SER A 1 125 ? 12.721 -10.284 -6.490 1.00 96.06 125 SER A O 1
ATOM 856 N N . PRO A 1 126 ? 12.208 -8.546 -7.817 1.00 93.81 126 PRO A N 1
ATOM 857 C CA . PRO A 1 126 ? 12.254 -9.328 -9.050 1.00 93.81 126 PRO A CA 1
ATOM 858 C C . PRO A 1 126 ? 13.690 -9.754 -9.401 1.00 93.81 126 PRO A C 1
ATOM 860 O O . PRO A 1 126 ? 14.647 -9.010 -9.192 1.00 93.81 126 PRO A O 1
ATOM 863 N N . ALA A 1 127 ? 13.853 -10.946 -9.980 1.00 92.81 127 ALA A N 1
ATOM 864 C CA . ALA A 1 127 ? 15.158 -11.423 -10.432 1.00 92.81 127 ALA A CA 1
ATOM 865 C C . ALA A 1 127 ? 15.644 -10.641 -11.666 1.00 92.81 127 ALA A C 1
ATOM 867 O O . ALA A 1 127 ? 14.885 -10.406 -12.605 1.00 92.81 127 ALA A O 1
ATOM 868 N N . GLY A 1 128 ? 16.924 -10.260 -11.680 1.00 94.00 128 GLY A N 1
ATOM 869 C CA . GLY A 1 128 ? 17.583 -9.684 -12.859 1.00 94.00 128 GLY A CA 1
ATOM 870 C C . GLY A 1 128 ? 17.262 -8.216 -13.170 1.00 94.00 128 GLY A C 1
ATOM 871 O O . GLY A 1 128 ? 17.770 -7.700 -14.162 1.00 94.00 128 GLY A O 1
ATOM 872 N N . ARG A 1 129 ? 16.468 -7.519 -12.345 1.00 93.88 129 ARG A N 1
ATOM 873 C CA . ARG A 1 129 ? 16.218 -6.072 -12.480 1.00 93.88 129 ARG A CA 1
ATOM 874 C C . ARG A 1 129 ? 15.927 -5.400 -11.130 1.00 93.88 129 ARG A C 1
ATOM 876 O O . ARG A 1 129 ? 15.584 -6.092 -10.176 1.00 93.88 129 ARG A O 1
ATOM 883 N N . PRO A 1 130 ? 16.027 -4.063 -11.025 1.00 94.44 130 PRO A N 1
ATOM 884 C CA . PRO A 1 130 ? 15.661 -3.346 -9.808 1.00 94.44 130 PRO A CA 1
ATOM 885 C C . PRO A 1 130 ? 14.171 -3.464 -9.455 1.00 94.44 130 PRO A C 1
ATOM 887 O O . PRO A 1 130 ? 13.313 -3.607 -10.328 1.00 94.44 130 PRO A O 1
ATOM 890 N N . ALA A 1 131 ? 13.879 -3.320 -8.162 1.00 94.69 131 ALA A N 1
ATOM 891 C CA . ALA A 1 131 ? 12.526 -3.212 -7.627 1.00 94.69 131 ALA A CA 1
ATOM 892 C C . ALA A 1 131 ? 11.787 -1.992 -8.190 1.00 94.69 131 ALA A C 1
ATOM 894 O O . ALA A 1 131 ? 12.317 -0.873 -8.167 1.00 94.69 131 ALA A O 1
ATOM 895 N N . MET A 1 132 ? 10.544 -2.195 -8.625 1.00 95.88 132 MET A N 1
ATOM 896 C CA . MET A 1 132 ? 9.691 -1.131 -9.159 1.00 95.88 132 MET A CA 1
ATOM 897 C C . MET A 1 132 ? 8.459 -0.844 -8.298 1.00 95.88 132 MET A C 1
ATOM 899 O O . MET A 1 132 ? 7.788 0.155 -8.548 1.00 95.88 132 MET A O 1
ATOM 903 N N . ALA A 1 133 ? 8.185 -1.652 -7.270 1.00 96.56 133 ALA A N 1
ATOM 904 C CA . ALA A 1 133 ? 7.019 -1.506 -6.407 1.00 96.56 133 ALA A CA 1
ATOM 905 C C . ALA A 1 133 ? 7.390 -1.478 -4.917 1.00 96.56 133 ALA A C 1
ATOM 907 O O . ALA A 1 133 ? 8.374 -2.076 -4.472 1.00 96.56 133 ALA A O 1
ATOM 908 N N . THR A 1 134 ? 6.571 -0.782 -4.132 1.00 96.75 134 THR A N 1
ATOM 909 C CA . THR A 1 134 ? 6.626 -0.776 -2.666 1.00 96.75 134 THR A CA 1
ATOM 910 C C . THR A 1 134 ? 5.227 -0.861 -2.079 1.00 96.75 134 THR A C 1
ATOM 912 O O . THR A 1 134 ? 4.313 -0.264 -2.647 1.00 96.75 134 THR A O 1
ATOM 915 N N . CYS A 1 135 ? 5.069 -1.506 -0.924 1.00 97.69 135 CYS A N 1
ATOM 916 C CA . CYS A 1 135 ? 3.819 -1.475 -0.167 1.00 97.69 135 CYS A CA 1
ATOM 917 C C . CYS A 1 135 ? 4.063 -1.375 1.345 1.00 97.69 135 CYS A C 1
ATOM 919 O O . CYS A 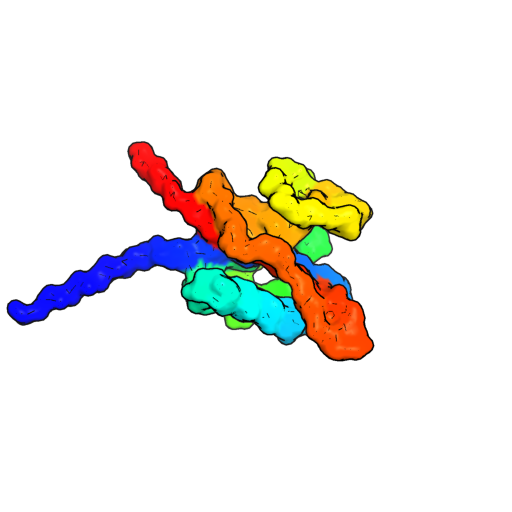1 135 ? 5.171 -1.625 1.817 1.00 97.69 135 CYS A O 1
ATOM 921 N N . ALA A 1 136 ? 3.032 -1.012 2.098 1.00 97.50 136 ALA A N 1
ATOM 922 C CA . ALA A 1 136 ? 2.967 -1.084 3.556 1.00 97.50 136 ALA A CA 1
ATOM 923 C C . ALA A 1 136 ? 1.522 -1.394 3.971 1.00 97.50 136 ALA A C 1
ATOM 925 O O . ALA A 1 136 ? 0.591 -1.027 3.253 1.00 97.50 136 ALA A O 1
ATOM 926 N N . VAL A 1 137 ? 1.326 -2.046 5.116 1.00 97.12 137 VAL A N 1
ATOM 927 C CA . VAL A 1 137 ? -0.007 -2.440 5.604 1.00 97.12 137 VAL A CA 1
ATOM 928 C C . VAL A 1 137 ? -0.281 -1.751 6.929 1.00 97.12 137 VAL A C 1
ATOM 930 O O . VAL A 1 137 ? 0.512 -1.881 7.863 1.00 97.12 137 VAL A O 1
ATOM 933 N N . ALA A 1 138 ? -1.415 -1.059 7.028 1.00 95.62 138 ALA A N 1
ATOM 934 C CA . ALA A 1 138 ? -1.869 -0.420 8.256 1.00 95.62 138 ALA A CA 1
ATOM 935 C C . ALA A 1 138 ? -3.267 -0.907 8.651 1.00 95.62 138 ALA A C 1
ATOM 937 O O . ALA A 1 138 ? -4.142 -1.089 7.802 1.00 95.62 138 ALA A O 1
ATOM 938 N N . ARG A 1 139 ? -3.497 -1.094 9.952 1.00 93.38 139 ARG A N 1
ATOM 939 C CA . ARG A 1 139 ? -4.828 -1.361 10.509 1.00 93.38 139 ARG A CA 1
ATOM 940 C C . ARG A 1 139 ? -5.507 -0.062 10.913 1.00 93.38 139 ARG A C 1
ATOM 942 O O . ARG A 1 139 ? -4.872 0.812 11.498 1.00 93.38 139 ARG A O 1
ATOM 949 N N . THR A 1 140 ? -6.814 0.025 10.681 1.00 84.69 140 THR A N 1
ATOM 950 C CA . THR A 1 140 ? -7.646 1.061 11.300 1.00 84.69 140 THR A CA 1
ATOM 951 C C . THR A 1 140 ? -7.616 0.916 12.819 1.00 84.69 140 THR A C 1
ATOM 953 O O . THR A 1 140 ? -7.783 -0.187 13.356 1.00 84.69 140 THR A O 1
ATOM 956 N N . GLY A 1 141 ? -7.394 2.035 13.513 1.00 68.69 141 GLY A N 1
ATOM 957 C CA . GLY A 1 141 ? -7.568 2.104 14.956 1.00 68.69 141 GLY A CA 1
ATOM 958 C C . GLY A 1 141 ? -9.012 1.759 15.305 1.00 68.69 141 GLY A C 1
ATOM 959 O O . GLY A 1 141 ? -9.943 2.223 14.649 1.00 68.69 141 GLY A O 1
ATOM 960 N N . MET A 1 142 ? -9.222 0.923 16.319 1.00 56.97 142 MET A N 1
ATOM 961 C CA . MET A 1 142 ? -10.561 0.718 16.871 1.00 56.97 142 MET A CA 1
ATOM 962 C C . MET A 1 142 ? -11.005 2.067 17.440 1.00 56.97 142 MET A C 1
ATOM 964 O O . MET A 1 142 ? -10.554 2.454 18.516 1.00 56.97 142 MET A O 1
ATOM 968 N N . GLY A 1 143 ? -11.818 2.817 16.695 1.00 47.78 143 GLY A N 1
ATOM 969 C CA . GLY A 1 143 ? -12.404 4.049 17.201 1.00 47.78 143 GLY A CA 1
ATOM 970 C C . GLY A 1 143 ? -13.089 3.736 18.525 1.00 47.78 143 GLY A C 1
ATOM 971 O O . GLY A 1 143 ? -13.967 2.877 18.578 1.00 47.78 143 GLY A O 1
ATOM 972 N N . VAL A 1 144 ? -12.659 4.387 19.605 1.00 40.81 144 VAL A N 1
ATOM 973 C CA . VAL A 1 144 ? -13.420 4.365 20.851 1.00 40.81 144 VAL A CA 1
ATOM 974 C C . VAL A 1 144 ? -14.698 5.137 20.544 1.00 40.81 144 VAL A C 1
ATOM 976 O O . VAL A 1 144 ? -14.665 6.364 20.438 1.00 40.81 144 VAL A O 1
ATOM 979 N N . SER A 1 145 ? -15.800 4.421 20.314 1.00 38.28 145 SER A N 1
ATOM 980 C CA . SER A 1 145 ? -17.134 5.016 20.315 1.00 38.28 145 SER A CA 1
ATOM 981 C C . SER A 1 145 ? -17.293 5.752 21.645 1.00 38.28 145 SER A C 1
ATOM 983 O O . SER A 1 145 ? -17.236 5.120 22.699 1.00 38.28 145 SER A O 1
ATOM 985 N N . ARG A 1 146 ? -17.383 7.084 21.596 1.00 39.75 146 ARG A N 1
ATOM 986 C CA . ARG A 1 146 ? -17.844 7.880 22.735 1.00 39.75 146 ARG A CA 1
ATOM 987 C C . ARG A 1 146 ? -19.348 7.728 22.886 1.00 39.75 146 ARG A C 1
ATOM 989 O O . ARG A 1 146 ? -20.016 7.627 21.832 1.00 39.75 146 ARG A O 1
#

Sequence (146 aa):
MSAVDASVRVTARVAVGVGACEDAPVDELYALVVDALAEAGLPLGAVGALATVDVKADERAIVECGRRLGVPVLSYGAEVLAGVTVPNPSGRALSAVGTPSVAEAAALAATGTGGELLVPKRKSSPAGRPAMATCAVARTGMGVSR

Radius of gyration: 15.71 Å; chains: 1; bounding box: 48×44×39 Å

=== Feature glossary ===
Key to the feature types in this record:

Secondary structure (8-state, DSSP). Secondary structure is the local, repeating backbone conformation. DSSP classifies it into eight states by reading the hydrogen-bond network: three helix types (H, G, I), two β types (E, B), two non-regular types (T, S), and unstructured coil (-).

Backbone torsions (φ/ψ). Backbone dihedral angles. Every residue except chain termini has a φ (preceding-C → N → Cα → C) and a ψ (N → Cα → C → next-N). They are reported in degrees following the IUPAC sign convention. Secondary structure is essentially a statement about which (φ, ψ) basin each residue occupies.

Predicted aligned error. Predicted Aligned Error (PAE) is an AlphaFold confidence matrix: entry (i, j) is the expected error in the position of residue j, in ångströms, when the prediction is superimposed on the true structure at residue i. Low PAE within a block of residues means that block is internally rigid and well-predicted; high PAE between two blocks means their relative placement is uncertain even if each block individually is confident.

B-factor. B-factor (Debye–Waller factor) reflects atomic displacement in the crystal lattice. It is an experimental observable (units Å²), not a prediction; low values mean the atom is pinned down, high values mean it moves or is heterogeneous across the crystal.

Secondary structure (3-state, P-SEA). Three-state secondary structure (P-SEA) collapses the eight DS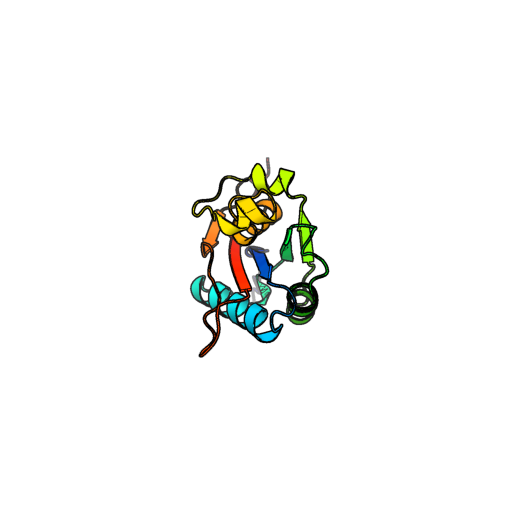SP classes into helix (a), strand (b), and coil (c). P-SEA assigns these from Cα geometry alone — distances and angles — without requiring backbone oxygens, so it works on any Cα trace.

Sequence. Primary structure: the covalent order of the twenty standard amino acids along the backbone. Two proteins with the same sequence will (almost always) fold to the same structure; two with 30% identity often share a fold but not the details.

pLDDT. pLDDT is the predicted lDDT-Cα score: AlphaFold's confidence that the local environment of each residue (all inter-atomic distances within 15 Å) is correctly placed. It is a per-residue number between 0 and 100, with higher meaning more reliable.

InterPro / GO / CATH / organism. Functional annotations link the protein to curated databases. InterPro entries identify conserved domains and families by matching the sequence against member-database signatures (Pfam, PROSITE, CDD, …). Gene Ontology (GO) terms describe molecular function, biological process, and cellular component in a controlled vocabulary. CATH places the structure in a hierarchical fold classification (Class/Architecture/Topology/Homologous-superfamily). The organism is the source species.

Contact-map, Ramachandran, and PAE plots. Three diagnostic plots accompany the record. The Cα contact map visualizes the tertiary structure as a 2D adjacency matrix (8 Å cutoff, sequence-local contacts suppressed). The Ramachandran plot shows the distribution of backbone (φ, ψ) torsions, with points in the α and β basins reflecting secondary structure content. The PAE plot shows AlphaFold's inter-residue confidence as a color matrix.

mmCIF coordinates. The mmCIF table is the protein's shape written out atom by atom. For each backbone N, Cα, C, and carbonyl O, it records an (x, y, z) coordinate triple in Å plus the residue type, chain letter, and residue number.

Radius of gyration, Cα contacts, bounding box. Three whole-structure scalars: the radius of gyration (RMS distance of Cα from centroid, in Å), the count of Cα–Cα contacts (pairs closer than 8 Å and separated by more than four residues in sequence — i.e. tertiary, not local, contacts), and the bounding-box dimensions. Together they distinguish compact globular folds from extended fibres or disordered chains.

Foldseek 3Di. The Foldseek 3Di string encodes local tertiary geometry as a 20-letter alphabet — one character per residue — derived from the relative positions of nearby Cα atoms. Unlike the amino-acid sequence, 3Di is a direct function of the 3D structure, so two proteins with the same fold have similar 3Di strings even at low sequence identity.

Rendered structure images. Six rendered views show the 3D structure from the faces of a cube — i.e. along ±x, ±y, ±z. Rendering representation is drawn randomly per protein from cartoon (secondary-structure ribbons), sticks (backbone bonds), or molecular surface; coloring is either N→C rainbow (blue at the N-terminus through red at the C-terminus) or one color per chain.

Nearest PDB structures. The Foldseek neighbor list gives the closest experimentally determined structures in the PDB, ranked by structural alignment. TM-score near 1 means near-identical fold; near 0.3 means only rough topology match. This is how one finds what a novel AlphaFold prediction most resembles in the solved-structure universe.

Solvent-accessible surface area. SASA measures how much of the protein is reachable by solvent. It is computed by rolling a water-sized probe over the atomic surface and summing the exposed area (Å²). Per-residue SASA distinguishes core (buried, low SASA) from surface (exposed, high SASA) residues; total SASA is a whole-molecule size measure.